Prot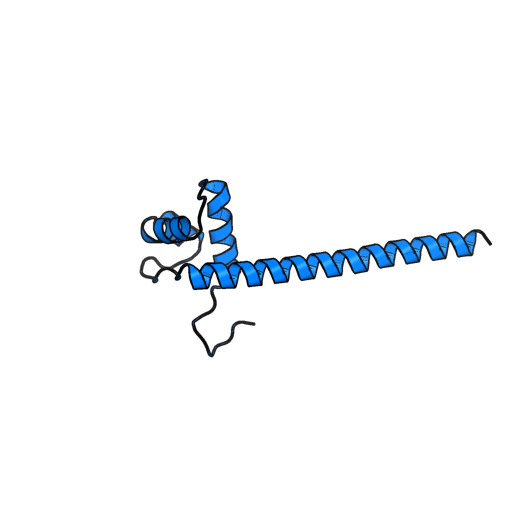ein AF-A0AAT9J3F4-F1 (afdb_monomer_lite)

Radius of gyration: 20.82 Å; chains: 1; bounding box: 46×48×50 Å

pLDDT: mean 82.66, std 13.86, range [39.91, 95.19]

Foldseek 3Di:
DFDPPDDGQDPVLLLVQLVVCCVVVVPPDLVVSQVCCLPPVVSCVSSVHDPPDHGDDSVSSVVSVVVSVVVVVVVVVVVVVVVVVVVVVVVVVVVVVVD

Sequence (99 aa):
MYSAIGRPSIPPEKLLRSLLLQPFYTIRSERQLMEQMDYNLLFRWFVGLSMDAPIWDVTVFTKNRDRLLAGLRSYCFVGNIVLHKSALMEQDVYNAVAS

Structure (mmCIF, N/CA/C/O backbone):
data_AF-A0AAT9J3F4-F1
#
_entry.id   AF-A0AAT9J3F4-F1
#
loop_
_atom_site.group_PDB
_atom_site.id
_atom_site.type_symbol
_atom_site.label_atom_id
_atom_site.label_alt_id
_atom_site.label_comp_id
_atom_site.label_asym_id
_atom_site.label_entity_id
_atom_site.label_seq_id
_atom_site.pdbx_PDB_ins_code
_atom_site.Cartn_x
_atom_site.Cartn_y
_atom_site.Cartn_z
_atom_site.occupancy
_atom_site.B_iso_or_equiv
_atom_site.auth_seq_id
_atom_site.auth_comp_id
_atom_site.auth_asym_id
_atom_site.auth_atom_id
_atom_site.pdbx_PDB_model_num
ATOM 1 N N . MET A 1 1 ? 2.908 -6.460 -18.684 1.00 46.22 1 MET A N 1
ATOM 2 C CA . MET A 1 1 ? 2.498 -7.812 -19.122 1.00 46.22 1 MET A CA 1
ATOM 3 C C . MET A 1 1 ? 2.338 -8.676 -17.876 1.00 46.22 1 MET A C 1
ATOM 5 O O . MET A 1 1 ? 3.342 -9.058 -17.287 1.00 46.22 1 MET A O 1
ATOM 9 N N . TYR A 1 2 ? 1.103 -8.868 -17.396 1.00 42.62 2 TYR A N 1
ATOM 10 C CA . TYR A 1 2 ? 0.811 -9.678 -16.204 1.00 42.62 2 TYR A CA 1
ATOM 11 C C . TYR A 1 2 ? 0.932 -11.156 -16.569 1.00 42.62 2 TYR A C 1
ATOM 13 O O . TYR A 1 2 ? 0.208 -11.633 -17.437 1.00 42.62 2 TYR A O 1
ATOM 21 N N . SER A 1 3 ? 1.873 -11.864 -15.946 1.00 39.91 3 SER A N 1
ATOM 22 C CA . SER A 1 3 ? 1.979 -13.315 -16.098 1.00 39.91 3 SER A CA 1
ATOM 23 C C . SER A 1 3 ? 0.732 -13.986 -15.516 1.00 39.91 3 SER A C 1
ATOM 25 O O . SER A 1 3 ? 0.368 -13.705 -14.374 1.00 39.91 3 SER A O 1
ATOM 27 N N . ALA A 1 4 ? 0.118 -14.887 -16.284 1.00 46.81 4 ALA A N 1
ATOM 28 C CA . ALA A 1 4 ? -0.960 -15.773 -15.839 1.00 46.81 4 ALA A CA 1
ATOM 29 C C . ALA A 1 4 ? -0.446 -16.996 -15.046 1.00 46.81 4 ALA A C 1
ATOM 31 O O . ALA A 1 4 ? -1.237 -17.798 -14.562 1.00 46.81 4 ALA A O 1
ATOM 32 N N . ILE A 1 5 ? 0.877 -17.152 -14.912 1.00 44.00 5 ILE A N 1
ATOM 33 C CA . ILE A 1 5 ? 1.522 -18.293 -14.256 1.00 44.00 5 ILE A CA 1
ATOM 34 C C . ILE A 1 5 ? 2.462 -17.735 -13.180 1.00 44.00 5 ILE A C 1
ATOM 36 O O . ILE A 1 5 ? 3.566 -17.265 -13.461 1.00 44.00 5 ILE A O 1
ATOM 40 N N . GLY A 1 6 ? 1.964 -17.701 -11.945 1.00 51.53 6 GLY A N 1
ATOM 41 C CA . GLY A 1 6 ? 2.643 -17.166 -10.761 1.00 51.53 6 GLY A CA 1
ATOM 42 C C . GLY A 1 6 ? 1.678 -16.405 -9.847 1.00 51.53 6 GLY A C 1
ATOM 43 O O . GLY A 1 6 ? 0.624 -15.966 -10.299 1.00 51.53 6 GLY A O 1
ATOM 44 N N . ARG A 1 7 ? 2.027 -16.258 -8.554 1.00 50.78 7 ARG A N 1
ATOM 45 C CA . ARG A 1 7 ? 1.240 -15.505 -7.549 1.00 50.78 7 ARG A CA 1
ATOM 46 C C . ARG A 1 7 ? 0.737 -14.194 -8.191 1.00 50.78 7 ARG A C 1
ATOM 48 O O . ARG A 1 7 ? 1.582 -13.471 -8.729 1.00 50.78 7 ARG A O 1
ATOM 55 N N . PRO A 1 8 ? -0.580 -13.906 -8.191 1.00 57.94 8 PRO A N 1
ATOM 56 C CA . PRO A 1 8 ? -1.148 -12.827 -8.994 1.00 57.94 8 PRO A CA 1
ATOM 57 C C . PRO A 1 8 ? -0.412 -11.522 -8.702 1.00 57.94 8 PRO A C 1
ATOM 59 O O . PRO A 1 8 ? -0.333 -11.078 -7.555 1.00 57.94 8 PRO A O 1
ATOM 62 N N . SER A 1 9 ? 0.201 -10.951 -9.739 1.00 67.94 9 SER A N 1
ATOM 63 C CA . SER A 1 9 ? 0.905 -9.677 -9.610 1.00 67.94 9 SER A CA 1
ATOM 64 C C . SER A 1 9 ? -0.109 -8.586 -9.289 1.00 67.94 9 SER A C 1
ATOM 66 O O . SER A 1 9 ? -1.186 -8.538 -9.884 1.00 67.94 9 SER A O 1
ATOM 68 N N . ILE A 1 10 ? 0.232 -7.717 -8.341 1.00 83.00 10 ILE A N 1
ATOM 69 C CA . ILE A 1 10 ? -0.621 -6.587 -7.973 1.00 83.00 10 ILE A CA 1
ATOM 70 C C . ILE A 1 10 ? -0.710 -5.657 -9.192 1.00 83.00 10 ILE A C 1
ATOM 72 O O . ILE A 1 10 ? 0.339 -5.277 -9.721 1.00 83.00 10 ILE A O 1
ATOM 76 N N . PRO A 1 11 ? -1.917 -5.275 -9.648 1.00 87.75 11 PRO A N 1
ATOM 77 C CA . PRO A 1 11 ? -2.045 -4.304 -10.725 1.00 87.75 11 PRO A CA 1
ATOM 78 C C . PRO A 1 11 ? -1.360 -2.976 -10.333 1.00 87.75 11 PRO A C 1
ATOM 80 O O . PRO A 1 11 ? -1.575 -2.494 -9.218 1.00 87.75 11 PRO A O 1
ATOM 83 N N . PRO A 1 12 ? -0.543 -2.368 -11.206 1.00 87.62 12 PRO A N 1
ATOM 84 C CA . PRO A 1 12 ? 0.214 -1.154 -10.968 1.00 87.62 12 PRO A CA 1
ATOM 85 C C . PRO A 1 12 ? -0.703 0.026 -10.672 1.00 87.62 12 PRO A C 1
ATOM 87 O O . PRO A 1 12 ? -0.307 0.887 -9.901 1.00 87.62 12 PRO A O 1
ATOM 90 N N . GLU A 1 13 ? -1.932 0.060 -11.197 1.00 91.44 13 GLU A N 1
ATOM 91 C CA . GLU A 1 13 ? -2.909 1.100 -10.869 1.00 91.44 13 GLU A CA 1
ATOM 92 C C . GLU A 1 13 ? -3.310 1.010 -9.396 1.00 91.44 13 GLU A C 1
ATOM 94 O O . GLU A 1 13 ? -3.353 2.021 -8.696 1.00 91.44 13 GLU A O 1
ATOM 99 N N . LYS A 1 14 ? -3.553 -0.211 -8.898 1.00 92.94 14 LYS A N 1
ATOM 100 C CA . LYS A 1 14 ? -3.848 -0.437 -7.480 1.00 92.94 14 LYS A CA 1
ATOM 101 C C . LYS A 1 14 ? -2.625 -0.128 -6.626 1.00 92.94 14 LYS A C 1
ATOM 103 O O . LYS A 1 14 ? -2.758 0.564 -5.624 1.00 92.94 14 LYS A O 1
ATOM 108 N N . LEU A 1 15 ? -1.444 -0.566 -7.065 1.00 92.94 15 LEU A N 1
ATOM 109 C CA . LEU A 1 15 ? -0.186 -0.344 -6.361 1.00 92.94 15 LEU A CA 1
ATOM 110 C C . LEU A 1 15 ? 0.137 1.150 -6.222 1.00 92.94 15 LEU A C 1
ATOM 112 O O . LEU A 1 15 ? 0.445 1.615 -5.126 1.00 92.94 15 LEU A O 1
ATOM 116 N N . LEU A 1 16 ? -0.018 1.915 -7.304 1.00 92.62 16 LEU A N 1
ATOM 117 C CA . LEU A 1 16 ? 0.161 3.363 -7.319 1.00 92.62 16 LEU A CA 1
ATOM 118 C C . LEU A 1 16 ? -0.822 4.058 -6.371 1.00 92.62 16 LEU A C 1
ATOM 120 O O . LEU A 1 16 ? -0.400 4.886 -5.568 1.00 92.62 16 LEU A O 1
ATOM 124 N N . ARG A 1 17 ? -2.109 3.687 -6.394 1.00 94.56 17 ARG A N 1
ATOM 125 C CA . ARG A 1 17 ? -3.112 4.234 -5.461 1.00 94.56 17 ARG A CA 1
ATOM 126 C C . ARG A 1 17 ? -2.745 3.958 -4.006 1.00 94.56 17 ARG A C 1
ATOM 128 O O . ARG A 1 17 ? -2.780 4.870 -3.189 1.00 94.56 17 ARG A O 1
ATOM 135 N N . SER A 1 18 ? -2.318 2.742 -3.677 1.00 95.00 18 SER A N 1
ATOM 136 C CA . SER A 1 18 ? -1.843 2.427 -2.323 1.00 95.00 18 SER A CA 1
ATOM 137 C C . SER A 1 18 ? -0.584 3.212 -1.933 1.00 95.00 18 SER A C 1
ATOM 139 O O . SER A 1 18 ? -0.467 3.632 -0.786 1.00 95.00 18 SER A O 1
ATOM 141 N N . LEU A 1 19 ? 0.334 3.490 -2.868 1.00 94.00 19 LEU A N 1
ATOM 142 C CA . LEU A 1 19 ? 1.494 4.345 -2.594 1.00 94.00 19 LEU A CA 1
ATOM 143 C C . LEU A 1 19 ? 1.093 5.794 -2.289 1.00 94.00 19 LEU A C 1
ATOM 145 O O . LEU A 1 19 ? 1.713 6.404 -1.424 1.00 94.00 19 LEU A O 1
ATOM 149 N N . LEU A 1 20 ? 0.050 6.321 -2.937 1.00 94.38 20 LEU A N 1
ATOM 150 C CA . LEU A 1 20 ? -0.471 7.671 -2.679 1.00 94.38 20 LEU A CA 1
ATOM 151 C C . LEU A 1 20 ? -1.087 7.824 -1.280 1.00 94.38 20 LEU A C 1
ATOM 153 O O . LEU A 1 20 ? -1.066 8.918 -0.722 1.00 94.38 20 LEU A O 1
ATOM 157 N N . LEU A 1 21 ? -1.581 6.742 -0.671 1.00 94.94 21 LEU A N 1
ATOM 158 C CA . LEU A 1 21 ? -2.104 6.792 0.699 1.00 94.94 21 LEU A CA 1
ATOM 159 C C . LEU A 1 21 ? -1.018 7.115 1.735 1.00 94.94 21 LEU A C 1
ATOM 161 O O . LEU A 1 21 ? -1.320 7.723 2.761 1.00 94.94 21 LEU A O 1
ATOM 165 N N . GLN A 1 22 ? 0.241 6.752 1.473 1.00 93.75 22 GLN A N 1
ATOM 166 C CA . GLN A 1 22 ? 1.342 7.009 2.405 1.00 93.75 22 GLN A CA 1
ATOM 167 C C . GLN A 1 22 ? 1.572 8.499 2.689 1.00 93.75 22 GLN A C 1
ATOM 169 O O . GLN A 1 22 ? 1.534 8.875 3.863 1.00 93.75 22 GLN A O 1
ATOM 174 N N . PRO A 1 23 ? 1.759 9.374 1.680 1.00 95.12 23 PRO A N 1
ATOM 175 C CA . PRO A 1 23 ? 1.890 10.806 1.926 1.00 95.12 23 PRO A CA 1
ATOM 176 C C . PRO A 1 23 ? 0.589 11.450 2.424 1.00 95.12 23 PRO A C 1
ATOM 178 O O . PRO A 1 23 ? 0.659 12.334 3.270 1.00 95.12 23 PRO A O 1
ATOM 181 N N . PHE A 1 24 ? -0.588 11.011 1.963 1.00 94.19 24 PHE A N 1
ATOM 182 C CA . PHE A 1 24 ? -1.862 11.623 2.371 1.00 94.19 24 PHE A CA 1
ATOM 183 C C . PHE A 1 24 ? -2.224 11.370 3.832 1.00 94.19 24 PHE A C 1
ATOM 185 O O . PHE A 1 24 ? -2.732 12.262 4.504 1.00 94.19 24 PHE A O 1
ATOM 192 N N . TYR A 1 25 ? -1.933 10.172 4.334 1.00 93.19 25 TYR A N 1
ATOM 193 C CA . TYR A 1 25 ? -2.283 9.769 5.695 1.00 93.19 25 TYR A CA 1
ATOM 194 C C . TYR A 1 25 ? -1.059 9.644 6.606 1.00 93.19 25 TYR A C 1
ATOM 196 O O . TYR A 1 25 ? -1.147 9.075 7.690 1.00 93.19 25 TYR A O 1
ATOM 204 N N . THR A 1 26 ? 0.093 10.179 6.181 1.00 94.00 26 THR A N 1
ATOM 205 C CA . THR A 1 26 ? 1.363 10.131 6.930 1.00 94.00 26 THR A CA 1
ATOM 206 C C . THR A 1 26 ? 1.745 8.699 7.355 1.00 94.00 26 THR A C 1
ATOM 208 O O . THR A 1 26 ? 2.376 8.476 8.388 1.00 94.00 26 THR A O 1
ATOM 211 N N . ILE A 1 27 ? 1.382 7.693 6.553 1.00 93.94 27 ILE A N 1
ATOM 212 C CA . ILE A 1 27 ? 1.738 6.295 6.814 1.00 93.94 27 ILE A CA 1
ATOM 213 C C . ILE A 1 27 ? 3.217 6.126 6.470 1.00 93.94 27 ILE A C 1
ATOM 215 O O . ILE A 1 27 ? 3.633 6.337 5.332 1.00 93.94 27 ILE A O 1
ATOM 219 N N . ARG A 1 28 ? 4.023 5.769 7.473 1.00 91.25 28 ARG A N 1
ATOM 220 C CA . ARG A 1 28 ? 5.490 5.746 7.362 1.00 91.25 28 ARG A CA 1
ATOM 221 C C . ARG A 1 28 ? 6.058 4.402 6.911 1.00 91.25 28 ARG A C 1
ATOM 223 O O . ARG A 1 28 ? 7.236 4.341 6.571 1.00 91.25 28 ARG A O 1
ATOM 230 N N . SER A 1 29 ? 5.266 3.328 6.939 1.00 93.94 29 SER A N 1
ATOM 231 C CA . SER A 1 29 ? 5.733 1.988 6.580 1.00 93.94 29 SER A CA 1
ATOM 232 C C . SER A 1 29 ? 4.722 1.212 5.745 1.00 93.94 29 SER A C 1
ATOM 234 O O . SER A 1 29 ? 3.511 1.352 5.904 1.00 93.94 29 SER A O 1
ATOM 236 N N . GLU A 1 30 ? 5.229 0.331 4.886 1.00 94.31 30 GLU A N 1
ATOM 237 C CA . GLU A 1 30 ? 4.391 -0.540 4.058 1.00 94.31 30 GLU A CA 1
ATOM 238 C C . GLU A 1 30 ? 3.639 -1.577 4.887 1.00 94.31 30 GLU A C 1
ATOM 240 O O . GLU A 1 30 ? 2.524 -1.949 4.543 1.00 94.31 30 GLU A O 1
ATOM 245 N N . ARG A 1 31 ? 4.219 -2.012 6.010 1.00 94.31 31 ARG A N 1
ATOM 246 C CA . ARG A 1 31 ? 3.529 -2.886 6.961 1.00 9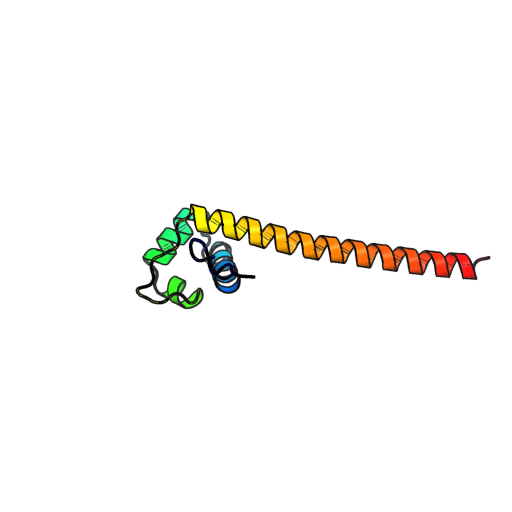4.31 31 ARG A CA 1
ATOM 247 C C . ARG A 1 31 ? 2.308 -2.189 7.547 1.00 94.31 31 ARG A C 1
ATOM 249 O O . ARG A 1 31 ? 1.212 -2.725 7.454 1.00 94.31 31 ARG A O 1
ATOM 256 N N . GLN A 1 32 ? 2.491 -0.967 8.047 1.00 95.12 32 GLN A N 1
ATOM 257 C CA . GLN A 1 32 ? 1.390 -0.148 8.545 1.00 95.12 32 GLN A CA 1
ATOM 258 C C . GLN A 1 32 ? 0.376 0.147 7.433 1.00 95.12 32 GLN A C 1
ATOM 260 O O . GLN A 1 32 ? -0.817 0.167 7.695 1.00 95.12 32 GLN A O 1
ATOM 265 N N . LEU A 1 33 ? 0.813 0.341 6.186 1.00 95.19 33 LEU A N 1
ATOM 266 C CA . LEU A 1 33 ? -0.098 0.504 5.052 1.00 95.19 33 LEU A CA 1
ATOM 267 C C . LEU A 1 33 ? -0.968 -0.742 4.839 1.00 95.19 33 LEU A C 1
ATOM 269 O O . LEU A 1 33 ? -2.175 -0.598 4.668 1.00 95.19 33 LEU A O 1
ATOM 273 N N . MET A 1 34 ? -0.382 -1.945 4.869 1.00 94.75 34 MET A N 1
ATOM 274 C CA . MET A 1 34 ? -1.144 -3.193 4.732 1.00 94.75 34 MET A CA 1
ATOM 275 C C . MET A 1 34 ? -2.100 -3.395 5.913 1.00 94.75 34 MET A C 1
ATOM 277 O O . MET A 1 34 ? -3.258 -3.720 5.689 1.00 94.75 34 MET A O 1
ATOM 281 N N . GLU A 1 35 ? -1.663 -3.122 7.145 1.00 94.31 35 GLU A N 1
ATOM 282 C CA . GLU A 1 35 ? -2.525 -3.160 8.335 1.00 94.31 35 GLU A CA 1
ATOM 283 C C . GLU A 1 35 ? -3.688 -2.168 8.218 1.00 94.31 35 GLU A C 1
ATOM 285 O O . GLU A 1 35 ? -4.843 -2.526 8.413 1.00 94.31 35 GLU A O 1
ATOM 290 N N . GLN A 1 36 ? -3.419 -0.917 7.839 1.00 94.31 36 GLN A N 1
ATOM 291 C CA . GLN A 1 36 ? -4.466 0.086 7.655 1.00 94.31 36 GLN A CA 1
ATOM 292 C C . GLN A 1 36 ? -5.428 -0.302 6.536 1.00 94.31 36 GLN A C 1
ATOM 294 O O . GLN A 1 36 ? -6.630 -0.123 6.684 1.00 94.31 36 GLN A O 1
ATOM 299 N N . MET A 1 37 ? -4.935 -0.863 5.433 1.00 93.44 37 MET A N 1
ATOM 300 C CA . MET A 1 37 ? -5.805 -1.405 4.394 1.00 93.44 37 MET A CA 1
ATOM 301 C C . MET A 1 37 ? -6.630 -2.594 4.888 1.00 93.44 37 MET A C 1
ATOM 303 O O . MET A 1 37 ? -7.717 -2.794 4.355 1.00 93.44 37 MET A O 1
ATOM 307 N N . ASP A 1 38 ? -6.158 -3.347 5.886 1.00 92.06 38 ASP A N 1
ATOM 308 C CA . ASP A 1 38 ? -6.873 -4.497 6.435 1.00 92.06 38 ASP A CA 1
ATOM 309 C C . ASP A 1 38 ? -8.052 -4.114 7.346 1.00 92.06 38 ASP A C 1
ATOM 311 O O . ASP A 1 38 ? -9.065 -4.809 7.369 1.00 92.06 38 ASP A O 1
ATOM 315 N N . TYR A 1 39 ? -7.991 -2.961 8.012 1.00 90.56 39 TYR A N 1
ATOM 316 C CA . TYR A 1 39 ? -9.082 -2.501 8.885 1.00 90.56 39 TYR A CA 1
ATOM 317 C C . TYR A 1 39 ? -9.894 -1.340 8.296 1.00 90.56 39 TYR A C 1
ATOM 319 O O . TYR A 1 39 ? -11.047 -1.131 8.671 1.00 90.56 39 TYR A O 1
ATOM 327 N N . ASN A 1 40 ? -9.323 -0.569 7.367 1.00 93.31 40 ASN A N 1
ATOM 328 C CA . ASN A 1 40 ? -9.947 0.635 6.832 1.00 93.31 40 ASN A CA 1
ATOM 329 C C . ASN A 1 40 ? -10.618 0.377 5.476 1.00 93.31 40 ASN A C 1
ATOM 331 O O . ASN A 1 40 ? -9.975 0.292 4.424 1.00 93.31 40 ASN A O 1
ATOM 335 N N . LEU A 1 41 ? -11.950 0.319 5.498 1.00 91.75 41 LEU A N 1
ATOM 336 C CA . LEU A 1 41 ? -12.764 0.087 4.306 1.00 91.75 41 LEU A CA 1
ATOM 337 C C . LEU A 1 41 ? -12.624 1.201 3.255 1.00 91.75 41 LEU A C 1
ATOM 339 O O . LEU A 1 41 ? -12.662 0.916 2.058 1.00 91.75 41 LEU A O 1
ATOM 343 N N . LEU A 1 42 ? -12.395 2.452 3.675 1.00 93.94 42 LEU A N 1
ATOM 344 C CA . LEU A 1 42 ? -12.158 3.571 2.757 1.00 93.94 42 LEU A CA 1
ATOM 345 C C . LEU A 1 42 ? -10.878 3.350 1.945 1.00 93.94 42 LEU A C 1
ATOM 347 O O . LEU A 1 42 ? -10.850 3.625 0.747 1.00 93.94 42 LEU A O 1
ATOM 351 N N . PHE A 1 43 ? -9.827 2.817 2.574 1.00 94.12 43 PHE A N 1
ATOM 352 C CA . PHE A 1 43 ? -8.567 2.536 1.884 1.00 94.12 43 PHE A CA 1
ATOM 353 C C . PHE A 1 43 ? -8.727 1.384 0.891 1.00 94.12 43 PHE A C 1
ATOM 355 O O . PHE A 1 43 ? -8.241 1.489 -0.237 1.00 94.12 43 PHE A O 1
ATOM 362 N N . ARG A 1 44 ? -9.477 0.329 1.250 1.00 93.50 44 ARG A N 1
ATOM 363 C CA . ARG A 1 44 ? -9.849 -0.738 0.301 1.00 93.50 44 ARG A CA 1
ATOM 364 C C . ARG A 1 44 ? -10.612 -0.186 -0.899 1.00 93.50 44 ARG A C 1
ATOM 366 O O . ARG A 1 44 ? -10.243 -0.483 -2.037 1.00 93.50 44 ARG A O 1
ATOM 373 N N . TRP A 1 45 ? -11.619 0.652 -0.652 1.00 93.50 45 TRP A N 1
ATOM 374 C CA . TRP A 1 45 ? -12.409 1.290 -1.703 1.00 93.50 45 TRP A CA 1
ATOM 375 C C . TRP A 1 45 ? -11.542 2.152 -2.626 1.00 93.50 45 TRP A C 1
ATOM 377 O O . TRP A 1 45 ? -11.578 1.973 -3.842 1.00 93.50 45 TRP A O 1
ATOM 387 N N . PHE A 1 46 ? -10.696 3.018 -2.061 1.00 94.25 46 PHE A N 1
ATOM 388 C CA . PHE A 1 46 ? -9.831 3.917 -2.829 1.00 94.25 46 PHE A CA 1
ATOM 389 C C . PHE A 1 46 ? -8.861 3.157 -3.740 1.00 94.25 46 PHE A C 1
ATOM 391 O O . PHE A 1 46 ? -8.665 3.508 -4.903 1.00 94.25 46 PHE A O 1
ATOM 398 N N . VAL A 1 47 ? -8.268 2.077 -3.232 1.00 93.69 47 VAL A N 1
ATOM 399 C CA . VAL A 1 47 ? -7.346 1.235 -4.001 1.00 93.69 47 VAL A CA 1
ATOM 400 C C . VAL A 1 47 ? -8.087 0.395 -5.056 1.00 93.69 47 VAL A C 1
ATOM 402 O O . VAL A 1 47 ? -7.494 -0.001 -6.064 1.00 93.69 47 VAL A O 1
ATOM 405 N N . GLY A 1 48 ? -9.393 0.169 -4.890 1.00 91.88 48 GLY A N 1
ATOM 406 C CA . GLY A 1 48 ? -10.202 -0.691 -5.756 1.00 91.88 48 GLY A CA 1
ATOM 407 C C . GLY A 1 48 ? -10.062 -2.174 -5.402 1.00 91.88 48 GLY A C 1
ATOM 408 O O . GLY A 1 48 ? -9.999 -3.035 -6.288 1.00 91.88 48 GLY A O 1
ATOM 409 N N . LEU A 1 49 ? -9.926 -2.484 -4.113 1.00 90.56 49 LEU A N 1
ATOM 410 C CA . LEU A 1 49 ? -10.064 -3.837 -3.579 1.00 90.56 49 LEU A CA 1
ATOM 411 C C . LEU A 1 49 ? -11.534 -4.114 -3.246 1.00 90.56 49 LEU A C 1
ATOM 413 O O . LEU A 1 49 ? -12.253 -3.223 -2.801 1.00 90.56 49 LEU A O 1
ATOM 417 N N . SER A 1 50 ? -11.974 -5.355 -3.466 1.00 87.88 50 SER A N 1
ATOM 418 C CA . SER A 1 50 ? -13.259 -5.813 -2.925 1.00 87.88 50 SER A CA 1
ATOM 419 C C . SER A 1 50 ? -13.201 -5.847 -1.401 1.00 87.88 50 SER A C 1
ATOM 421 O O . SER A 1 50 ? -12.123 -6.021 -0.831 1.00 87.88 50 SER A O 1
ATOM 423 N N . MET A 1 51 ? -14.359 -5.701 -0.757 1.00 85.06 51 MET A N 1
ATOM 424 C CA . MET A 1 51 ? -14.458 -5.689 0.707 1.00 85.06 51 MET A CA 1
ATOM 425 C C . MET A 1 51 ? -13.916 -6.988 1.319 1.00 85.06 51 MET A C 1
ATOM 427 O O . MET A 1 51 ? -13.142 -6.931 2.268 1.00 85.06 51 MET A O 1
ATOM 431 N N . ASP A 1 52 ? -14.208 -8.126 0.686 1.00 86.88 52 ASP A N 1
ATOM 432 C CA . ASP A 1 52 ? -13.799 -9.461 1.148 1.00 86.88 52 ASP A CA 1
ATOM 433 C C . ASP A 1 52 ? -12.459 -9.930 0.559 1.00 86.88 52 ASP A C 1
ATOM 435 O O . ASP A 1 52 ? -12.031 -11.067 0.766 1.00 86.88 52 ASP A O 1
ATOM 439 N N . ALA A 1 53 ? -11.791 -9.086 -0.235 1.00 87.00 53 ALA A N 1
ATOM 440 C CA . ALA A 1 53 ? -10.540 -9.479 -0.866 1.00 87.00 53 ALA A CA 1
ATOM 441 C C . ALA A 1 53 ? -9.411 -9.558 0.179 1.00 87.00 53 ALA A C 1
ATOM 443 O O . ALA A 1 53 ? -9.245 -8.623 0.977 1.00 87.00 53 ALA A O 1
ATOM 444 N N . PRO A 1 54 ? -8.583 -10.622 0.142 1.00 88.12 54 PRO A N 1
ATOM 445 C CA . PRO A 1 54 ? -7.429 -10.723 1.020 1.00 88.12 54 PRO A CA 1
ATOM 446 C C . PRO A 1 54 ? -6.445 -9.589 0.726 1.00 88.12 54 PRO A C 1
ATOM 448 O O . PRO A 1 54 ? -6.201 -9.242 -0.437 1.00 88.12 54 PRO A O 1
ATOM 451 N N . ILE A 1 55 ? -5.873 -9.019 1.787 1.00 91.00 55 ILE A N 1
ATOM 452 C CA . ILE A 1 55 ? -4.835 -8.002 1.652 1.00 91.00 55 ILE A CA 1
ATOM 453 C C . ILE A 1 55 ? -3.546 -8.621 1.102 1.00 91.00 55 ILE A C 1
ATOM 455 O O . ILE A 1 55 ? -3.282 -9.818 1.255 1.00 91.00 55 ILE A O 1
ATOM 459 N N . TRP A 1 56 ? -2.739 -7.813 0.419 1.00 90.12 56 TRP A N 1
ATOM 460 C CA . TRP A 1 56 ? -1.457 -8.277 -0.090 1.00 90.12 56 TRP A CA 1
ATOM 461 C C . TRP A 1 56 ? -0.453 -8.464 1.040 1.00 90.12 56 TRP A C 1
ATOM 463 O O . TRP A 1 56 ? -0.382 -7.676 1.979 1.00 90.12 56 TRP A O 1
ATOM 473 N N . ASP A 1 57 ? 0.386 -9.483 0.899 1.00 91.06 57 ASP A N 1
ATOM 474 C CA . ASP A 1 57 ? 1.544 -9.638 1.765 1.00 91.06 57 ASP A CA 1
ATOM 475 C C . ASP A 1 57 ? 2.535 -8.481 1.550 1.00 91.06 57 ASP A C 1
ATOM 477 O O . ASP A 1 57 ? 2.827 -8.105 0.407 1.00 91.06 57 ASP A O 1
ATOM 481 N N . VAL A 1 58 ? 3.089 -7.951 2.645 1.00 92.12 58 VAL A N 1
ATOM 482 C CA . VAL A 1 58 ? 4.016 -6.806 2.620 1.00 92.12 58 VAL A CA 1
ATOM 483 C C . VAL A 1 58 ? 5.194 -7.075 1.683 1.00 92.12 58 VAL A C 1
ATOM 485 O O . VAL A 1 58 ? 5.558 -6.209 0.896 1.00 92.12 58 VAL A O 1
ATOM 488 N N . THR A 1 59 ? 5.751 -8.290 1.678 1.00 91.12 59 THR A N 1
ATOM 489 C CA . THR A 1 59 ? 6.904 -8.621 0.825 1.00 91.12 59 THR A CA 1
ATOM 490 C C . THR A 1 59 ? 6.546 -8.623 -0.660 1.00 91.12 59 THR A C 1
ATOM 492 O O . THR A 1 59 ? 7.369 -8.261 -1.506 1.00 91.12 59 THR A O 1
ATOM 495 N N . VAL A 1 60 ? 5.309 -9.005 -0.997 1.00 90.19 60 VAL A N 1
ATOM 496 C CA . VAL A 1 60 ? 4.790 -8.945 -2.369 1.00 90.19 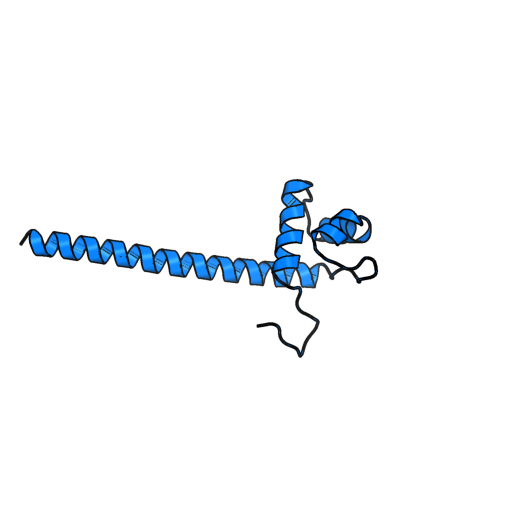60 VAL A CA 1
ATOM 497 C C . VAL A 1 60 ? 4.600 -7.489 -2.777 1.00 90.19 60 VAL A C 1
ATOM 499 O O . VAL A 1 60 ? 4.982 -7.122 -3.890 1.00 90.19 60 VAL A O 1
ATOM 502 N N . PHE A 1 61 ? 4.069 -6.658 -1.881 1.00 91.88 61 PHE A N 1
ATOM 503 C CA . PHE A 1 61 ? 3.905 -5.228 -2.113 1.00 91.88 61 PHE A CA 1
ATOM 504 C C . PHE A 1 61 ? 5.250 -4.537 -2.381 1.00 91.88 61 PHE A C 1
ATOM 506 O O . PHE A 1 61 ? 5.414 -3.934 -3.443 1.00 91.88 61 PHE A O 1
ATOM 513 N N . THR A 1 62 ? 6.240 -4.718 -1.500 1.00 92.19 62 THR A N 1
ATOM 514 C CA . THR A 1 62 ? 7.578 -4.116 -1.631 1.00 92.19 62 THR A CA 1
ATOM 515 C C . THR A 1 62 ? 8.232 -4.486 -2.965 1.00 92.19 62 THR A C 1
ATOM 517 O O . THR A 1 62 ? 8.682 -3.615 -3.709 1.00 92.19 62 THR A O 1
ATOM 520 N N . LYS A 1 63 ? 8.218 -5.777 -3.334 1.00 91.31 63 LYS A N 1
ATOM 521 C CA . LYS A 1 63 ? 8.813 -6.247 -4.598 1.00 91.31 63 LYS A CA 1
ATOM 522 C C . LYS A 1 63 ? 8.130 -5.648 -5.828 1.00 91.31 63 LYS A C 1
ATOM 524 O O . LYS A 1 63 ? 8.802 -5.317 -6.806 1.00 91.31 63 LYS A O 1
ATOM 529 N N . ASN A 1 64 ? 6.802 -5.521 -5.811 1.00 90.88 64 ASN A N 1
ATOM 530 C CA . ASN A 1 64 ? 6.074 -4.933 -6.935 1.00 90.88 64 ASN A CA 1
ATOM 531 C C . ASN A 1 64 ? 6.245 -3.406 -6.996 1.00 90.88 64 ASN A C 1
ATOM 533 O O . ASN A 1 64 ? 6.346 -2.870 -8.099 1.00 90.88 64 ASN A O 1
ATOM 537 N N . ARG A 1 65 ? 6.365 -2.716 -5.853 1.00 91.62 65 ARG A N 1
ATOM 538 C CA . ARG A 1 65 ? 6.749 -1.297 -5.799 1.00 91.62 65 ARG A CA 1
ATOM 539 C C . ARG A 1 65 ? 8.114 -1.072 -6.424 1.00 91.62 65 ARG A C 1
ATOM 541 O O . ARG A 1 65 ? 8.238 -0.211 -7.288 1.00 91.62 65 ARG A O 1
ATOM 548 N N . ASP A 1 66 ? 9.121 -1.837 -6.020 1.00 92.44 66 ASP A N 1
ATOM 549 C CA . ASP A 1 66 ? 10.481 -1.651 -6.532 1.00 92.44 66 ASP A CA 1
ATOM 550 C C . ASP A 1 66 ? 10.532 -1.883 -8.044 1.00 92.44 66 ASP A C 1
ATOM 552 O O . ASP A 1 66 ? 11.136 -1.099 -8.774 1.00 92.44 66 ASP A O 1
ATOM 556 N N . ARG A 1 67 ? 9.799 -2.891 -8.536 1.00 89.38 67 ARG A N 1
ATOM 557 C CA . ARG A 1 67 ? 9.621 -3.125 -9.974 1.00 89.38 67 ARG A CA 1
ATOM 558 C C . ARG A 1 67 ? 8.934 -1.947 -10.677 1.00 89.38 67 ARG A C 1
ATOM 560 O O . ARG A 1 67 ? 9.378 -1.556 -11.754 1.00 89.38 67 ARG A O 1
ATOM 567 N N . LEU A 1 68 ? 7.873 -1.387 -10.092 1.00 89.06 68 LEU A N 1
ATOM 568 C CA . LEU A 1 68 ? 7.160 -0.232 -10.649 1.00 89.06 68 LEU A CA 1
ATOM 569 C C . LEU A 1 68 ? 8.077 0.997 -10.732 1.00 89.06 68 LEU A C 1
ATOM 571 O O . LEU A 1 68 ? 8.172 1.627 -11.783 1.00 89.06 68 LEU A O 1
ATOM 575 N N . LEU A 1 69 ? 8.784 1.315 -9.645 1.00 87.50 69 LEU A N 1
ATOM 576 C CA . LEU A 1 69 ? 9.692 2.460 -9.570 1.00 87.50 69 LEU A CA 1
ATOM 577 C C . LEU A 1 69 ? 10.901 2.300 -10.495 1.00 87.50 69 LEU A C 1
ATOM 579 O O . LEU A 1 69 ? 11.312 3.272 -11.127 1.00 87.50 69 LEU A O 1
ATOM 583 N N . ALA A 1 70 ? 11.451 1.090 -10.608 1.00 87.94 70 ALA A N 1
ATOM 584 C CA . ALA A 1 70 ? 12.504 0.793 -11.573 1.00 87.94 70 ALA A CA 1
ATOM 585 C C . ALA A 1 70 ? 12.024 1.061 -13.006 1.00 87.94 70 ALA A C 1
ATOM 587 O O . ALA A 1 70 ? 12.706 1.762 -13.748 1.00 87.94 70 ALA A O 1
ATOM 588 N N . GLY A 1 71 ? 10.817 0.601 -13.357 1.00 84.31 71 GLY A N 1
ATOM 589 C CA . GLY A 1 71 ? 10.208 0.883 -14.657 1.00 84.31 71 GLY A CA 1
ATOM 590 C C . GLY A 1 71 ? 10.046 2.382 -14.924 1.00 84.31 71 GLY A C 1
ATOM 591 O O . GLY A 1 71 ? 10.448 2.861 -15.980 1.00 84.31 71 GLY A O 1
ATOM 592 N N . LEU A 1 72 ? 9.531 3.148 -13.957 1.00 79.94 72 LEU A N 1
ATOM 593 C CA . LEU A 1 72 ? 9.382 4.607 -14.080 1.00 79.94 72 LEU A CA 1
ATOM 594 C C . LEU A 1 72 ? 10.727 5.324 -14.275 1.00 79.94 72 LEU A C 1
ATOM 596 O O . LEU A 1 72 ? 10.830 6.222 -15.110 1.00 79.94 72 LEU A O 1
ATOM 600 N N . ARG A 1 73 ? 11.778 4.900 -13.563 1.00 75.12 73 ARG A N 1
ATOM 601 C CA . ARG A 1 73 ? 13.136 5.437 -13.755 1.00 75.12 73 ARG A CA 1
ATOM 602 C C . ARG A 1 73 ? 13.677 5.135 -15.149 1.00 75.12 73 ARG A C 1
ATOM 604 O O . ARG A 1 73 ? 14.315 6.005 -15.739 1.00 75.12 73 ARG A O 1
ATOM 611 N N . SER A 1 74 ? 13.399 3.948 -15.688 1.00 71.81 74 SER A N 1
ATOM 612 C CA . SER A 1 74 ? 13.787 3.595 -17.056 1.00 71.81 74 SER A CA 1
ATOM 613 C C . SER A 1 74 ? 13.164 4.540 -18.087 1.00 71.81 74 SER A C 1
ATOM 615 O O . SER A 1 74 ? 13.866 4.976 -18.996 1.00 71.81 74 SER A O 1
ATOM 617 N N . TYR A 1 75 ? 11.896 4.934 -17.927 1.00 69.38 75 TYR A N 1
ATOM 618 C CA . TYR A 1 75 ? 11.261 5.899 -18.835 1.00 69.38 75 TYR A CA 1
ATOM 619 C C . TYR A 1 75 ? 11.881 7.300 -18.744 1.00 69.38 75 TYR A C 1
ATOM 621 O O . TYR A 1 75 ? 12.157 7.905 -19.779 1.00 69.38 75 TYR A O 1
ATOM 629 N N . CYS A 1 76 ? 12.171 7.804 -17.538 1.00 66.31 76 CYS A N 1
ATOM 630 C CA . CYS A 1 76 ? 12.851 9.097 -17.384 1.00 66.31 76 CYS A CA 1
ATOM 631 C C . CYS A 1 76 ? 14.264 9.082 -17.984 1.00 66.31 76 CYS A C 1
ATOM 633 O O . CYS A 1 76 ? 14.696 10.068 -18.574 1.00 66.31 76 CYS A O 1
ATOM 635 N N . PHE A 1 77 ? 14.985 7.965 -17.861 1.00 73.12 77 PHE A N 1
ATOM 636 C CA . PHE A 1 77 ? 16.302 7.803 -18.473 1.00 73.12 77 PHE A CA 1
ATOM 637 C C . PHE A 1 77 ? 16.237 7.887 -20.003 1.00 73.12 77 PHE A C 1
ATOM 639 O O . PHE A 1 77 ? 16.996 8.644 -20.603 1.00 73.12 77 PHE A O 1
ATOM 646 N N . VAL A 1 78 ? 15.288 7.183 -20.631 1.00 70.88 78 VAL A N 1
ATOM 647 C CA . VAL A 1 78 ? 15.075 7.265 -22.087 1.00 70.88 78 VAL A CA 1
ATOM 648 C C . VAL A 1 78 ? 14.683 8.686 -22.506 1.00 70.88 78 VAL A C 1
ATOM 650 O O . VAL A 1 78 ? 15.212 9.193 -23.493 1.00 70.88 78 VAL A O 1
ATOM 653 N N . GLY A 1 79 ? 13.829 9.362 -21.731 1.00 71.19 79 GLY A N 1
ATOM 654 C CA . GLY A 1 79 ? 13.479 10.766 -21.963 1.00 71.19 79 GLY A CA 1
ATOM 655 C C . GLY A 1 79 ? 14.696 11.696 -21.928 1.00 71.19 79 GLY A C 1
ATOM 656 O O . GLY A 1 79 ? 14.887 12.490 -22.845 1.00 71.19 79 GLY A O 1
ATOM 657 N N . ASN A 1 80 ? 15.570 11.546 -20.931 1.00 71.38 80 ASN A N 1
ATOM 658 C CA . ASN A 1 80 ? 16.804 12.330 -20.835 1.00 71.38 80 ASN A CA 1
ATOM 659 C C . ASN A 1 80 ? 17.769 12.063 -22.000 1.00 71.38 80 ASN A C 1
ATOM 661 O O . ASN A 1 80 ? 18.388 13.002 -22.491 1.00 71.38 80 ASN A O 1
ATOM 665 N N . ILE A 1 81 ? 17.875 10.820 -22.484 1.00 76.56 81 ILE A N 1
ATOM 666 C CA . ILE A 1 81 ? 18.688 10.505 -23.672 1.00 76.56 81 ILE A CA 1
ATOM 667 C C . ILE A 1 81 ? 18.145 11.219 -24.914 1.00 76.56 81 ILE A C 1
ATOM 669 O O . ILE A 1 81 ? 18.920 11.783 -25.686 1.00 76.56 81 ILE A O 1
ATOM 673 N N . VAL A 1 82 ? 16.825 11.204 -25.116 1.00 79.56 82 VAL A N 1
ATOM 674 C CA . VAL A 1 82 ? 16.197 11.868 -26.268 1.00 79.56 82 VAL A CA 1
ATOM 675 C C . VAL A 1 82 ? 16.400 13.381 -26.199 1.00 79.56 82 VAL A C 1
ATOM 677 O O . VAL A 1 82 ? 16.809 13.971 -27.196 1.00 79.56 82 VAL A O 1
ATOM 680 N N . LEU A 1 83 ? 16.198 13.988 -25.025 1.00 76.44 83 LEU A N 1
ATOM 681 C CA . LEU A 1 83 ? 16.418 15.423 -24.812 1.00 76.44 83 LEU A CA 1
ATOM 682 C C . LEU A 1 83 ? 17.888 15.826 -25.003 1.00 76.44 83 LEU A C 1
ATOM 684 O O . LEU A 1 83 ? 18.184 16.860 -25.601 1.00 76.44 83 LEU A O 1
ATOM 688 N N . HIS A 1 84 ? 18.823 14.993 -24.545 1.00 76.81 84 HIS A N 1
ATOM 689 C CA . HIS A 1 84 ? 20.247 15.224 -24.765 1.00 76.81 84 HIS A CA 1
ATOM 690 C C . HIS A 1 84 ? 20.609 15.145 -26.256 1.00 76.81 84 HIS A C 1
ATOM 692 O O . HIS A 1 84 ? 21.351 15.986 -26.756 1.00 76.81 84 HIS A O 1
ATOM 698 N N . LYS A 1 85 ? 20.028 14.192 -27.000 1.00 77.19 85 LYS A N 1
ATOM 699 C CA . LYS A 1 85 ? 20.225 14.082 -28.452 1.00 77.19 85 LYS 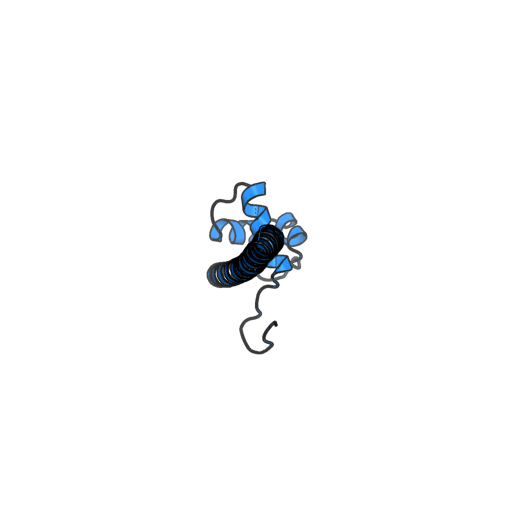A CA 1
ATOM 700 C C . LYS A 1 85 ? 19.673 15.292 -29.212 1.00 77.19 85 LYS A C 1
ATOM 702 O O . LYS A 1 85 ? 20.321 15.743 -30.152 1.00 77.19 85 LYS A O 1
ATOM 707 N N . SER A 1 86 ? 18.511 15.826 -28.827 1.00 76.25 86 SER A N 1
ATOM 708 C CA . SER A 1 86 ? 17.970 17.037 -29.462 1.00 76.25 86 SER A CA 1
ATOM 709 C C . SER A 1 86 ? 18.847 18.268 -29.222 1.00 76.25 86 SER A C 1
ATOM 711 O O . SER A 1 86 ? 19.010 19.057 -30.142 1.00 76.25 86 SER A O 1
ATOM 713 N N . ALA A 1 87 ? 19.480 18.387 -28.050 1.00 75.00 87 ALA A N 1
ATOM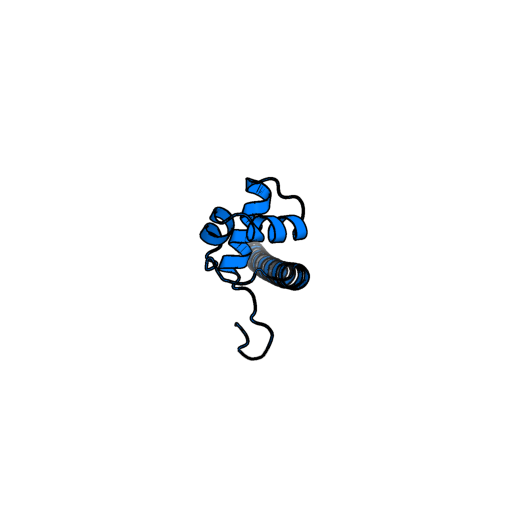 714 C CA . ALA A 1 87 ? 20.406 19.484 -27.761 1.00 75.00 87 ALA A CA 1
ATOM 715 C C . ALA A 1 87 ? 21.696 19.413 -28.603 1.00 75.00 87 ALA A C 1
ATOM 717 O O . ALA A 1 87 ? 22.209 20.438 -29.041 1.00 75.00 87 ALA A O 1
ATOM 718 N N . LEU A 1 88 ? 22.203 18.205 -28.880 1.00 76.69 88 LEU A N 1
ATOM 719 C CA . LEU A 1 88 ? 23.363 18.021 -29.761 1.00 76.69 88 LEU A CA 1
ATOM 720 C C . LEU A 1 88 ? 23.032 18.333 -31.230 1.00 76.69 88 LEU A C 1
ATOM 722 O O . LEU A 1 88 ? 23.824 18.982 -31.903 1.00 76.69 88 LEU A O 1
ATOM 726 N N . MET A 1 89 ? 21.839 17.949 -31.700 1.00 77.19 89 MET A N 1
ATOM 727 C CA . MET A 1 89 ? 21.367 18.286 -33.052 1.00 77.19 89 MET A CA 1
ATOM 728 C C . MET A 1 89 ? 21.260 19.805 -33.269 1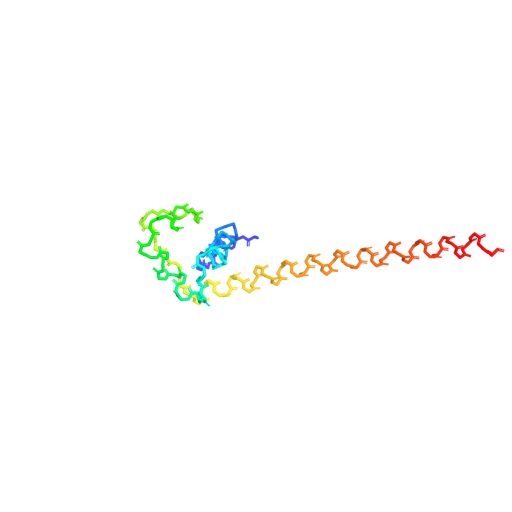.00 77.19 89 MET A C 1
ATOM 730 O O . MET A 1 89 ? 21.566 20.295 -34.351 1.00 77.19 89 MET A O 1
ATOM 734 N N . GLU A 1 90 ? 20.839 20.556 -32.248 1.00 75.69 90 GLU A N 1
ATOM 735 C CA . GLU A 1 90 ? 20.725 22.019 -32.307 1.00 75.69 90 GLU A CA 1
ATOM 736 C C . GLU A 1 90 ? 22.105 22.699 -32.359 1.00 75.69 90 GLU A C 1
ATOM 738 O O . GLU A 1 90 ? 22.313 23.648 -33.119 1.00 75.69 90 GLU A O 1
ATOM 743 N N . GLN A 1 91 ? 23.078 22.156 -31.619 1.00 69.81 91 GLN A N 1
ATOM 744 C CA . GLN A 1 91 ? 24.462 22.630 -31.627 1.00 69.81 91 GLN A CA 1
ATOM 745 C C . GLN A 1 91 ? 25.161 22.361 -32.971 1.00 69.81 91 GLN A C 1
ATOM 747 O O . GLN A 1 91 ? 25.890 23.221 -33.464 1.00 69.81 91 GLN A O 1
ATOM 752 N N . ASP A 1 92 ? 24.914 21.203 -33.589 1.00 72.62 92 ASP A N 1
ATOM 753 C CA . ASP A 1 92 ? 25.471 20.852 -34.901 1.00 72.62 92 ASP A CA 1
ATOM 754 C C . ASP A 1 92 ? 24.940 21.768 -36.014 1.00 72.62 92 ASP A C 1
ATOM 756 O O . ASP A 1 92 ? 25.701 22.193 -36.883 1.00 72.62 92 ASP A O 1
ATOM 760 N N . VAL A 1 93 ? 23.657 22.144 -35.964 1.00 70.19 93 VAL A N 1
ATOM 761 C CA . VAL A 1 93 ? 23.068 23.107 -36.910 1.00 70.19 93 VAL A CA 1
ATOM 762 C C . VAL A 1 93 ? 23.660 24.504 -36.716 1.00 70.19 93 VAL A C 1
ATOM 764 O O . VAL A 1 93 ? 24.019 25.151 -37.697 1.00 70.19 93 VAL A O 1
ATOM 767 N N . TYR A 1 94 ? 23.817 24.967 -35.472 1.00 71.44 94 TYR A N 1
ATOM 768 C CA . TYR A 1 94 ? 24.444 26.263 -35.193 1.00 71.44 94 TYR A CA 1
ATOM 769 C C . TYR A 1 94 ? 25.895 26.316 -35.699 1.00 71.44 94 TYR A C 1
ATOM 771 O O . TYR A 1 94 ? 26.297 27.281 -36.348 1.00 71.44 94 TYR A O 1
ATOM 779 N N . ASN A 1 95 ? 26.662 25.248 -35.469 1.00 74.75 95 ASN A N 1
ATOM 780 C CA . ASN A 1 95 ? 28.046 25.142 -35.926 1.00 74.75 95 ASN A CA 1
ATOM 781 C C . ASN A 1 95 ? 28.163 25.063 -37.458 1.00 74.75 95 ASN A C 1
ATOM 783 O O . ASN A 1 95 ? 29.128 25.583 -38.008 1.00 74.75 95 ASN A O 1
ATOM 787 N N . ALA A 1 96 ? 27.188 24.461 -38.148 1.00 70.38 96 ALA A N 1
ATOM 788 C CA . ALA A 1 96 ? 27.160 24.375 -39.610 1.00 70.38 96 ALA A CA 1
ATOM 789 C C . ALA A 1 96 ? 26.774 25.694 -40.311 1.00 70.38 96 ALA A C 1
ATOM 791 O O . ALA A 1 96 ? 27.119 25.888 -41.471 1.00 70.38 96 ALA A O 1
ATOM 792 N N . VAL A 1 97 ? 26.050 26.595 -39.636 1.00 71.75 97 VAL A N 1
ATOM 793 C CA . VAL A 1 97 ? 25.685 27.927 -40.168 1.00 71.75 97 VAL A CA 1
ATOM 794 C C . VAL A 1 97 ? 26.764 28.977 -39.857 1.00 71.75 97 VAL A C 1
ATOM 796 O O . VAL A 1 97 ? 26.845 30.001 -40.532 1.00 71.75 97 VAL A O 1
ATOM 799 N N . ALA A 1 98 ? 27.596 28.732 -38.841 1.00 69.44 98 ALA A N 1
ATOM 800 C CA . ALA A 1 98 ? 28.676 29.621 -38.414 1.00 69.44 98 ALA A CA 1
ATOM 801 C C . ALA A 1 98 ? 30.027 29.392 -39.136 1.00 69.44 98 ALA A C 1
ATOM 803 O O . ALA A 1 98 ? 30.993 30.091 -38.818 1.00 69.44 98 ALA A O 1
ATOM 804 N N . SER A 1 99 ? 30.105 28.440 -40.077 1.00 60.12 99 SER A N 1
ATOM 805 C CA . SER A 1 99 ? 31.269 28.156 -40.942 1.00 60.12 99 SER A CA 1
ATOM 806 C C . SER A 1 99 ? 31.037 28.612 -42.377 1.00 60.12 99 SER A C 1
ATOM 808 O O . SER A 1 99 ? 31.977 29.177 -42.974 1.00 60.12 99 SER A O 1
#

Secondary structure (DSSP, 8-state):
---SSSSPPPPHHHHHHHHHHHHHTT---HHHHHHHHHH-HHHHHHHT--TTPPPPPHHHHHHHHHHHHHHHHHHHHHHHHHHHHHHHHHHHHHHHH--